Protein AF-A0A8S2VW28-F1 (afdb_monomer_lite)

Foldseek 3Di:
DCVVVVVVVVVVVVPVDDDDDDDQKDWDFDDDPPDDTPDIDIDGPVNDDDDDPVNVVVVVVVVVVVVVD

pLDDT: mean 88.42, std 8.19, range [65.25, 96.12]

Sequence (69 aa):
ILLIWFPLLFFSFSSSFYQPNPPTEVNVEIKVGPYLPIYHMTAQDIDLVSFSSTDLKILRDKIDTLNAE

Radius of gyration: 22.27 Å; chains: 1; bounding box: 38×34×63 Å

Structure (mmCIF, N/CA/C/O backbone):
data_AF-A0A8S2VW28-F1
#
_entry.id   AF-A0A8S2VW28-F1
#
loop_
_atom_site.group_PDB
_atom_site.id
_atom_site.type_symbol
_atom_site.label_atom_id
_atom_site.label_alt_id
_atom_site.label_comp_id
_atom_site.label_asym_id
_atom_site.label_entity_id
_atom_site.label_seq_id
_atom_site.pdbx_PDB_ins_code
_atom_site.Cartn_x
_atom_site.Cartn_y
_atom_site.Cartn_z
_atom_site.occupancy
_atom_site.B_iso_or_equiv
_atom_site.auth_seq_id
_atom_site.auth_comp_id
_atom_site.auth_asym_id
_atom_site.auth_atom_id
_atom_site.pdbx_PDB_model_num
ATOM 1 N N . ILE A 1 1 ? 5.192 -9.932 -45.832 1.00 72.81 1 ILE A N 1
ATOM 2 C CA . ILE A 1 1 ? 5.987 -9.874 -44.579 1.00 72.81 1 ILE A CA 1
ATOM 3 C C . ILE A 1 1 ? 5.678 -8.609 -43.763 1.00 72.81 1 ILE A C 1
ATOM 5 O O . ILE A 1 1 ? 5.199 -8.742 -42.646 1.00 72.81 1 ILE A O 1
ATOM 9 N N . LEU A 1 2 ? 5.811 -7.401 -44.335 1.00 80.25 2 LEU A N 1
ATOM 10 C CA . LEU A 1 2 ? 5.537 -6.116 -43.661 1.00 80.25 2 LEU A CA 1
ATOM 11 C C . LEU A 1 2 ? 4.086 -5.960 -43.162 1.00 80.25 2 LEU A C 1
ATOM 13 O O . LEU A 1 2 ? 3.883 -5.513 -42.044 1.00 80.25 2 LEU A O 1
ATOM 17 N N . LEU A 1 3 ? 3.091 -6.414 -43.934 1.00 82.06 3 LEU A N 1
ATOM 18 C CA . LEU A 1 3 ? 1.661 -6.346 -43.573 1.00 82.06 3 LEU A CA 1
ATOM 19 C C . LEU A 1 3 ? 1.276 -7.127 -42.302 1.00 82.06 3 LEU A C 1
ATOM 21 O O . LEU A 1 3 ? 0.296 -6.784 -41.655 1.00 82.06 3 L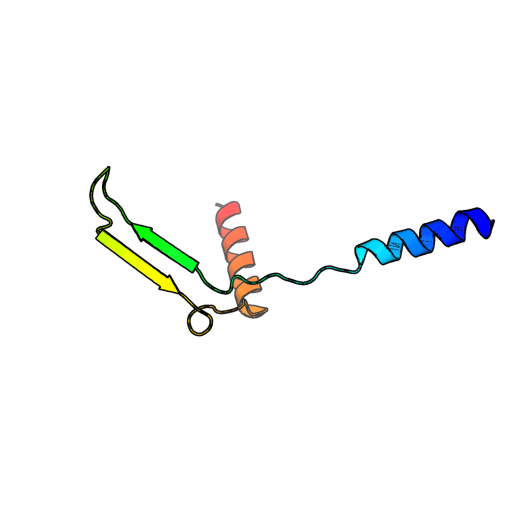EU A O 1
ATOM 25 N N . ILE A 1 4 ? 2.033 -8.170 -41.952 1.00 77.31 4 ILE A N 1
ATOM 26 C CA . ILE A 1 4 ? 1.766 -9.029 -40.783 1.00 77.31 4 ILE A CA 1
ATOM 27 C C . ILE A 1 4 ? 2.640 -8.602 -39.598 1.00 77.31 4 ILE A C 1
ATOM 29 O O . ILE A 1 4 ? 2.213 -8.661 -38.450 1.00 77.31 4 ILE A O 1
ATOM 33 N N . TRP A 1 5 ? 3.861 -8.137 -39.871 1.00 81.00 5 TRP A N 1
ATOM 34 C CA . TRP A 1 5 ? 4.819 -7.753 -38.835 1.00 81.00 5 TRP A CA 1
ATOM 35 C C . TRP A 1 5 ? 4.611 -6.325 -38.310 1.00 81.00 5 TRP A C 1
ATOM 37 O O . TRP A 1 5 ? 4.803 -6.069 -37.125 1.00 81.00 5 TRP A O 1
ATOM 47 N N . PHE A 1 6 ? 4.152 -5.401 -39.159 1.00 85.19 6 PHE A N 1
ATOM 48 C CA . PHE A 1 6 ? 3.876 -4.018 -38.766 1.00 85.19 6 PHE A CA 1
ATOM 49 C C . PHE A 1 6 ? 2.791 -3.907 -37.671 1.00 85.19 6 PHE A C 1
ATOM 51 O O . PHE A 1 6 ? 3.049 -3.234 -36.674 1.00 85.19 6 PHE A O 1
ATOM 58 N N . PRO A 1 7 ? 1.638 -4.611 -37.741 1.00 84.50 7 PRO A N 1
ATOM 59 C CA . PRO A 1 7 ? 0.641 -4.582 -36.665 1.00 84.50 7 PRO A CA 1
ATOM 60 C C . PRO A 1 7 ? 1.145 -5.147 -35.327 1.00 84.50 7 PRO A C 1
ATOM 62 O O . PRO A 1 7 ? 0.767 -4.646 -34.270 1.00 84.50 7 PRO A O 1
ATOM 65 N N . LEU A 1 8 ? 2.027 -6.154 -35.354 1.00 84.44 8 LEU A N 1
ATOM 66 C CA . LEU A 1 8 ? 2.613 -6.746 -34.142 1.00 84.44 8 LEU A CA 1
ATOM 67 C C . LEU A 1 8 ? 3.522 -5.756 -33.399 1.00 84.44 8 LEU A C 1
ATOM 69 O O . LEU A 1 8 ? 3.545 -5.732 -32.170 1.00 84.44 8 LEU A O 1
ATOM 73 N N . LEU A 1 9 ? 4.227 -4.900 -34.140 1.00 82.62 9 LEU A N 1
ATOM 74 C CA . LEU A 1 9 ? 5.080 -3.857 -33.575 1.00 82.62 9 LEU A CA 1
ATOM 75 C C . LEU A 1 9 ? 4.235 -2.793 -32.848 1.00 82.62 9 LEU A C 1
ATOM 77 O O . LEU A 1 9 ? 4.532 -2.444 -31.706 1.00 82.62 9 LEU A O 1
ATOM 81 N N . PHE A 1 10 ? 3.115 -2.364 -33.439 1.00 81.25 10 PHE A N 1
ATOM 82 C CA . PHE A 1 10 ? 2.158 -1.457 -32.785 1.00 81.25 10 PHE A CA 1
ATOM 83 C C . PHE A 1 10 ? 1.503 -2.068 -31.541 1.00 81.25 10 PHE A C 1
ATOM 85 O O . PHE A 1 10 ? 1.304 -1.367 -30.550 1.00 81.25 10 PHE A O 1
ATOM 92 N N . PHE A 1 11 ? 1.222 -3.374 -31.551 1.00 79.31 11 PHE A N 1
ATOM 93 C CA . PHE A 1 11 ? 0.686 -4.071 -30.381 1.00 79.31 11 PHE A CA 1
ATOM 94 C C . PHE A 1 11 ? 1.668 -4.055 -29.197 1.00 79.31 11 PHE A C 1
ATOM 96 O O . PHE A 1 11 ? 1.249 -3.863 -28.059 1.00 79.31 11 PHE A O 1
ATOM 103 N N . SER A 1 12 ? 2.978 -4.155 -29.458 1.00 78.81 12 SER A N 1
ATOM 104 C CA . SER A 1 12 ? 4.003 -4.068 -28.405 1.00 78.81 12 SER A CA 1
ATOM 105 C C . SER A 1 12 ? 4.131 -2.676 -27.767 1.00 78.81 12 SER A C 1
ATOM 107 O O . SER A 1 12 ? 4.502 -2.566 -26.601 1.00 78.81 12 SER A O 1
ATOM 109 N N . PHE A 1 13 ? 3.763 -1.605 -28.478 1.00 75.31 13 PHE A N 1
ATOM 110 C CA . PHE A 1 13 ? 3.723 -0.256 -27.901 1.00 75.31 13 PHE A CA 1
ATOM 111 C C . PHE A 1 13 ? 2.509 -0.024 -26.998 1.00 75.31 13 PHE A C 1
ATOM 113 O O . PHE A 1 13 ? 2.553 0.827 -26.112 1.00 75.31 13 PHE A O 1
ATOM 120 N N . SER A 1 14 ? 1.435 -0.801 -27.170 1.00 69.94 14 SER A N 1
ATOM 121 C CA . SER A 1 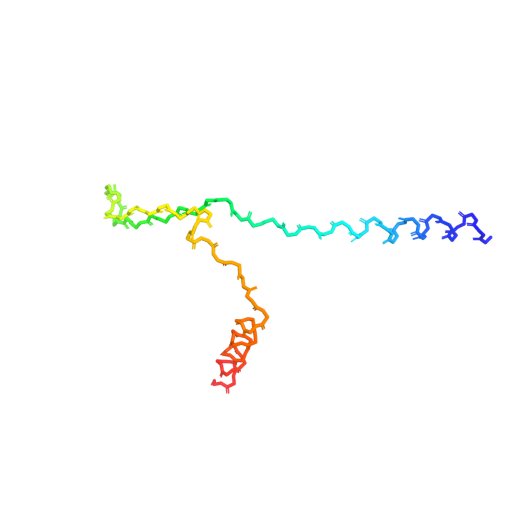14 ? 0.240 -0.683 -26.328 1.00 69.94 14 SER A CA 1
ATOM 122 C C . SER A 1 14 ? 0.510 -1.027 -24.859 1.00 69.94 14 SER A C 1
ATOM 124 O O . SER A 1 14 ? -0.222 -0.559 -23.991 1.00 69.94 14 SER A O 1
ATOM 126 N N . SER A 1 15 ? 1.546 -1.816 -24.557 1.00 67.06 15 SER A N 1
ATOM 127 C CA . SER A 1 15 ? 1.932 -2.162 -23.181 1.00 67.06 15 SER A CA 1
ATOM 128 C C . SER A 1 15 ? 2.800 -1.109 -22.478 1.00 67.06 15 SER A C 1
ATOM 130 O O . SER A 1 15 ? 3.164 -1.302 -21.323 1.00 67.06 15 SER A O 1
ATOM 132 N N . S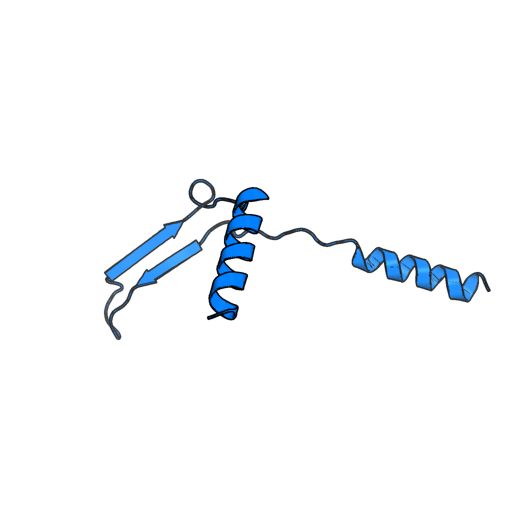ER A 1 16 ? 3.154 -0.004 -23.140 1.00 69.19 16 SER A N 1
ATOM 133 C CA . SER A 1 16 ? 4.108 0.979 -22.602 1.00 69.19 16 SER A CA 1
ATOM 134 C C . SER A 1 16 ? 3.502 2.028 -21.661 1.00 69.19 16 SER A C 1
ATOM 136 O O . SER A 1 16 ? 4.242 2.837 -21.107 1.00 69.19 16 SER A O 1
ATOM 138 N N . PHE A 1 17 ? 2.186 2.024 -21.438 1.00 68.56 17 PHE A N 1
ATOM 139 C CA . PHE A 1 17 ? 1.531 2.974 -20.535 1.00 68.56 17 PHE A CA 1
ATOM 140 C C . PHE A 1 17 ? 1.330 2.355 -19.150 1.00 68.56 17 PHE A C 1
ATOM 142 O O . PHE A 1 17 ? 0.244 1.893 -18.812 1.00 68.56 17 PHE A O 1
ATOM 149 N N . TYR A 1 18 ? 2.391 2.346 -18.342 1.00 76.19 18 TYR A N 1
ATOM 150 C CA . TYR A 1 18 ? 2.296 2.051 -16.913 1.00 76.19 18 TYR A CA 1
ATOM 151 C C . TYR A 1 18 ? 2.693 3.296 -16.124 1.00 76.19 18 TYR A C 1
ATOM 153 O O . TYR A 1 18 ? 3.874 3.625 -16.016 1.00 76.19 18 TYR A O 1
ATOM 161 N N . GLN A 1 19 ? 1.697 4.004 -15.594 1.00 86.19 19 GLN A N 1
ATOM 162 C CA . GLN A 1 19 ? 1.919 5.099 -14.657 1.00 86.19 19 GLN A CA 1
ATOM 163 C C . GLN A 1 19 ? 1.496 4.644 -13.255 1.00 86.19 19 GLN A C 1
ATOM 165 O O . GLN A 1 19 ? 0.373 4.159 -13.093 1.00 86.19 19 GLN A O 1
ATOM 170 N N . PRO A 1 20 ? 2.362 4.793 -12.237 1.00 85.81 20 PRO A N 1
ATOM 171 C CA . PRO A 1 20 ? 1.975 4.554 -10.853 1.00 85.81 20 PRO A CA 1
ATOM 172 C C . PRO A 1 20 ? 0.799 5.452 -10.444 1.00 85.81 20 PRO A C 1
ATOM 174 O O . PRO A 1 20 ? 0.803 6.644 -10.746 1.00 85.81 20 PRO A O 1
ATOM 177 N N . ASN A 1 21 ? -0.178 4.887 -9.732 1.00 89.88 21 ASN A N 1
ATOM 178 C CA . ASN A 1 21 ? -1.325 5.610 -9.178 1.00 89.88 21 ASN A CA 1
ATOM 179 C C . ASN A 1 21 ? -1.221 5.659 -7.642 1.00 89.88 21 ASN A C 1
ATOM 181 O O . ASN A 1 21 ? -1.798 4.791 -6.978 1.00 89.88 21 ASN A O 1
ATOM 185 N N . PRO A 1 22 ? -0.431 6.584 -7.061 1.00 89.19 22 PRO A N 1
ATOM 186 C CA . PRO A 1 22 ? -0.395 6.740 -5.615 1.00 89.19 22 PRO A CA 1
ATOM 187 C C . PRO A 1 22 ? -1.759 7.245 -5.109 1.00 89.19 22 PRO A C 1
ATOM 189 O O . PRO A 1 22 ? -2.402 8.050 -5.785 1.00 89.19 22 PRO A O 1
ATOM 192 N N . PRO A 1 23 ? -2.224 6.781 -3.938 1.00 91.56 23 PRO A N 1
ATOM 193 C CA . PRO A 1 23 ? -3.441 7.307 -3.334 1.00 91.56 23 PRO A CA 1
ATOM 194 C C . PRO A 1 23 ? -3.235 8.767 -2.914 1.00 91.56 23 PRO A C 1
ATOM 196 O O . PRO A 1 23 ? -2.149 9.133 -2.480 1.00 91.56 23 PRO A O 1
ATOM 199 N N . THR A 1 24 ? -4.285 9.581 -3.011 1.00 91.69 24 THR A N 1
ATOM 200 C CA . THR A 1 24 ? -4.296 10.969 -2.504 1.00 91.69 24 THR A CA 1
ATOM 201 C C . THR A 1 24 ? -4.671 11.031 -1.021 1.00 91.69 24 THR A C 1
ATOM 203 O O . THR A 1 24 ? -4.296 11.951 -0.304 1.00 91.69 24 THR A O 1
ATOM 206 N N . GLU A 1 25 ? -5.421 10.036 -0.547 1.00 93.81 25 GLU A N 1
ATOM 207 C CA . GLU A 1 25 ? -5.918 9.984 0.823 1.00 93.81 25 GLU A CA 1
ATOM 208 C C . GLU A 1 25 ? -6.035 8.530 1.282 1.00 93.81 25 GLU A C 1
ATOM 210 O O . GLU A 1 25 ? -6.472 7.656 0.526 1.00 93.81 25 GLU A O 1
ATOM 215 N N . VAL A 1 26 ? -5.650 8.272 2.531 1.00 93.75 26 VAL A N 1
ATOM 216 C CA . VAL A 1 26 ? -5.808 6.970 3.183 1.00 93.75 26 VAL A CA 1
ATOM 217 C C . VAL A 1 26 ? -6.535 7.162 4.506 1.00 93.75 26 VAL A C 1
ATOM 219 O O . VAL A 1 26 ? -6.077 7.903 5.373 1.00 93.75 26 VAL A O 1
ATOM 222 N N . ASN A 1 27 ? -7.649 6.447 4.663 1.00 94.44 27 ASN A N 1
ATOM 223 C CA . ASN A 1 27 ? -8.483 6.487 5.858 1.00 94.44 27 ASN A CA 1
ATOM 224 C C . ASN A 1 27 ? -8.363 5.186 6.649 1.00 94.44 27 ASN A C 1
ATOM 226 O O . ASN A 1 27 ? -8.512 4.092 6.101 1.00 94.44 27 ASN A O 1
ATOM 230 N N . VAL A 1 28 ? -8.099 5.319 7.946 1.00 94.62 28 VAL A N 1
ATOM 231 C CA . VAL A 1 28 ? -7.964 4.209 8.887 1.00 94.62 28 VAL A CA 1
ATOM 232 C C . VAL A 1 28 ? -8.977 4.386 10.005 1.00 94.62 28 VAL A C 1
ATOM 234 O O . VAL A 1 28 ? -9.025 5.423 10.664 1.00 94.62 28 VAL A O 1
ATOM 237 N N . GLU A 1 29 ? -9.758 3.339 10.245 1.00 95.75 29 GLU A N 1
ATOM 238 C CA . GLU A 1 29 ? -10.797 3.311 11.265 1.00 95.75 29 GLU A CA 1
ATOM 239 C C . GLU A 1 29 ? -10.625 2.073 12.149 1.00 95.75 29 GLU A C 1
ATOM 241 O O . GLU A 1 29 ? -10.490 0.953 11.651 1.00 95.75 29 GLU A O 1
ATOM 246 N N . ILE A 1 30 ? -10.651 2.264 13.471 1.00 95.31 30 ILE A N 1
ATOM 247 C CA . ILE A 1 30 ? -10.656 1.169 14.445 1.00 95.31 30 ILE A CA 1
ATOM 248 C C . ILE A 1 30 ? -11.981 1.210 15.197 1.00 95.31 30 ILE A C 1
ATOM 250 O O . ILE A 1 30 ? -12.312 2.194 15.865 1.00 95.31 30 ILE A O 1
ATOM 254 N N . LYS A 1 31 ? -12.726 0.107 15.116 1.00 95.88 31 LYS A N 1
ATOM 255 C CA . LYS A 1 31 ? -14.019 -0.072 15.779 1.00 95.88 31 LYS A CA 1
ATOM 256 C C . LYS A 1 31 ? -14.050 -1.346 16.609 1.00 95.88 31 LYS A C 1
ATOM 258 O O . LYS A 1 31 ? -13.459 -2.360 16.241 1.00 95.88 31 LYS A O 1
ATOM 263 N N . VAL A 1 32 ? -14.784 -1.293 17.716 1.00 95.69 32 VAL A N 1
ATOM 264 C CA . VAL A 1 32 ? -15.057 -2.456 18.563 1.00 95.69 32 VAL A CA 1
ATOM 265 C C . VAL A 1 32 ? -16.501 -2.871 18.322 1.00 95.69 32 VAL A C 1
ATOM 267 O O . VAL A 1 32 ? -17.428 -2.176 18.727 1.00 95.69 32 VAL A O 1
ATOM 270 N N . GLY A 1 33 ? -16.707 -3.999 17.645 1.00 92.94 33 GLY A N 1
ATOM 271 C CA . GLY A 1 33 ? -18.049 -4.511 17.362 1.00 92.94 33 GLY A CA 1
ATOM 272 C C . GLY A 1 33 ? -18.928 -3.510 16.584 1.00 92.94 33 GLY A C 1
ATOM 273 O O . GLY A 1 33 ? -18.437 -2.876 15.650 1.00 92.94 33 GLY A O 1
ATOM 274 N N . PRO A 1 34 ? -20.223 -3.378 16.931 1.00 92.94 34 PRO A N 1
ATOM 275 C CA . PRO A 1 34 ? -21.160 -2.469 16.265 1.00 92.94 34 PRO A CA 1
ATOM 276 C C . PRO A 1 34 ? -21.185 -1.052 16.868 1.00 92.94 34 PRO A C 1
ATOM 278 O O . PRO A 1 34 ? -22.100 -0.283 16.578 1.00 92.94 34 PRO A O 1
ATOM 281 N N . TYR A 1 35 ? -20.241 -0.716 17.750 1.00 93.06 35 TYR A N 1
ATOM 282 C CA . TYR A 1 35 ? -20.176 0.604 18.375 1.00 93.06 35 TYR A CA 1
ATOM 283 C C . TYR A 1 35 ? -19.542 1.644 17.449 1.00 93.06 35 TYR A C 1
ATOM 285 O O . TYR A 1 35 ? -18.933 1.314 16.429 1.00 93.06 35 TYR A O 1
ATOM 293 N N . LEU A 1 36 ? -19.683 2.915 17.839 1.00 93.25 36 LEU A N 1
ATOM 294 C CA . LEU A 1 36 ? -19.040 4.032 17.158 1.00 93.25 36 LEU A CA 1
ATOM 295 C C . LEU A 1 36 ? -17.514 3.810 17.101 1.00 93.25 36 LEU A C 1
ATOM 297 O O . LEU A 1 36 ? -16.946 3.292 18.071 1.00 93.25 36 LEU A O 1
ATOM 301 N N . PRO A 1 37 ? -16.845 4.200 16.003 1.00 92.81 37 PRO A N 1
ATOM 302 C CA . PRO A 1 37 ? -15.402 4.052 15.886 1.00 92.81 37 PRO A CA 1
ATOM 303 C C . PRO A 1 37 ? -14.677 4.773 17.015 1.00 92.81 37 PRO A C 1
ATOM 305 O O . PRO A 1 37 ? -14.982 5.920 17.337 1.00 92.81 37 PRO A O 1
ATOM 308 N N . ILE A 1 38 ? -13.712 4.083 17.617 1.00 95.44 38 ILE A N 1
ATOM 309 C CA . ILE A 1 38 ? -12.911 4.624 18.721 1.00 95.44 38 ILE A CA 1
ATOM 310 C C . ILE A 1 38 ? -11.663 5.351 18.216 1.00 95.44 38 ILE A C 1
ATOM 312 O O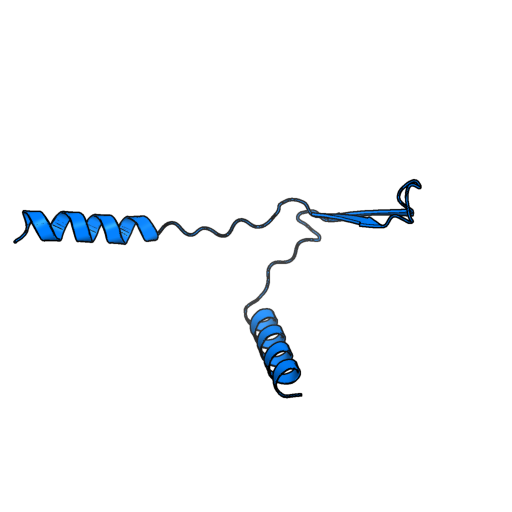 . ILE A 1 38 ? -11.047 6.107 18.962 1.00 95.44 38 ILE A O 1
ATOM 316 N N . TYR A 1 39 ? -11.291 5.129 16.955 1.00 95.38 39 TYR A N 1
ATOM 317 C CA . TYR A 1 39 ? -10.193 5.813 16.293 1.00 95.38 39 TYR A CA 1
ATOM 318 C C . TYR A 1 39 ? -10.517 6.016 14.818 1.00 95.38 39 TYR A C 1
ATOM 320 O O . TYR A 1 39 ? -10.981 5.092 14.148 1.00 95.38 39 TYR A O 1
ATOM 328 N N . HIS A 1 40 ? -10.237 7.219 14.332 1.00 93.94 40 HIS A N 1
ATOM 329 C CA . HIS A 1 40 ? -10.336 7.585 12.930 1.00 93.94 40 HIS A CA 1
ATOM 330 C C . HIS A 1 40 ? -9.145 8.477 12.586 1.00 93.94 40 HIS A C 1
ATOM 332 O O . HIS A 1 40 ? -8.904 9.476 13.266 1.00 93.94 40 HIS A O 1
ATOM 338 N N . MET A 1 41 ? -8.408 8.118 11.540 1.00 94.75 41 MET A N 1
ATOM 339 C CA . MET A 1 41 ? -7.280 8.888 11.033 1.00 94.75 41 MET A CA 1
ATOM 340 C C . MET A 1 41 ? -7.359 8.975 9.518 1.00 94.75 41 MET A C 1
ATOM 342 O O . MET A 1 41 ? -7.608 7.980 8.840 1.00 94.75 41 MET A O 1
ATOM 346 N N . THR A 1 42 ? -7.073 10.169 9.020 1.00 93.88 42 THR A N 1
ATOM 347 C CA . THR A 1 42 ? -6.941 10.466 7.600 1.00 93.88 42 THR A CA 1
ATOM 348 C C . THR A 1 42 ? -5.514 10.926 7.358 1.00 93.88 42 THR A C 1
ATOM 350 O O . THR A 1 42 ? -5.079 11.895 7.975 1.00 93.88 42 THR A O 1
ATOM 353 N N . ALA A 1 43 ? -4.793 10.224 6.490 1.00 93.94 43 ALA A N 1
ATOM 354 C CA . ALA A 1 43 ? -3.474 10.620 6.013 1.00 93.94 43 ALA A CA 1
ATOM 355 C C . ALA A 1 43 ? -3.603 11.171 4.588 1.00 93.94 43 ALA A C 1
ATOM 357 O O . ALA A 1 43 ? -4.238 10.543 3.737 1.00 93.94 43 ALA A O 1
ATOM 358 N N . GLN A 1 44 ? -3.009 12.337 4.342 1.00 91.88 44 GLN A N 1
ATOM 359 C CA . GLN A 1 44 ? -3.022 13.031 3.044 1.00 91.88 44 GLN A CA 1
ATOM 360 C C . GLN A 1 44 ? -1.587 13.226 2.533 1.00 91.88 44 GLN A C 1
ATOM 362 O O . GLN A 1 44 ? -0.643 12.710 3.126 1.00 91.88 44 GLN A O 1
ATOM 367 N N . ASP A 1 45 ? -1.404 13.987 1.453 1.00 86.38 45 ASP A N 1
ATOM 368 C CA . ASP A 1 45 ? -0.132 14.153 0.730 1.00 86.38 45 ASP A CA 1
ATOM 369 C C . ASP A 1 45 ? 1.112 14.428 1.601 1.00 86.38 45 ASP A C 1
ATOM 371 O O . ASP A 1 45 ? 2.207 14.006 1.245 1.00 86.38 45 ASP A O 1
ATOM 375 N N . ILE A 1 46 ? 0.977 15.123 2.737 1.00 87.00 46 ILE A N 1
ATOM 376 C CA . ILE A 1 46 ? 2.108 15.432 3.639 1.00 87.00 46 ILE A CA 1
ATOM 377 C C . ILE A 1 46 ? 2.552 14.198 4.442 1.00 87.00 46 ILE A C 1
ATOM 379 O O . ILE A 1 46 ? 3.737 14.046 4.739 1.00 87.00 46 ILE A O 1
ATOM 383 N N . ASP A 1 47 ? 1.609 13.320 4.779 1.00 89.69 47 ASP A N 1
ATOM 384 C CA . ASP A 1 47 ? 1.844 12.105 5.565 1.00 89.69 47 ASP A CA 1
ATOM 385 C C . ASP A 1 47 ? 2.155 10.892 4.670 1.00 89.69 47 ASP A C 1
ATOM 387 O O . ASP A 1 47 ? 2.690 9.881 5.131 1.00 89.69 47 ASP A O 1
ATOM 391 N N . LEU A 1 48 ? 1.817 10.981 3.379 1.00 90.12 48 LEU A N 1
ATOM 392 C CA . LEU A 1 48 ? 2.048 9.939 2.386 1.00 90.12 48 LEU A CA 1
ATOM 393 C C . LEU A 1 48 ? 3.470 10.034 1.823 1.00 90.12 48 LEU A C 1
ATOM 395 O O . LEU A 1 48 ? 3.807 10.922 1.045 1.00 90.12 48 LEU A O 1
ATOM 399 N N . VAL A 1 49 ? 4.312 9.063 2.183 1.00 91.50 49 VAL A N 1
ATOM 400 C CA . VAL A 1 49 ? 5.714 9.008 1.749 1.00 91.50 49 VAL A CA 1
ATOM 401 C C . VAL A 1 49 ? 5.909 7.912 0.702 1.00 91.50 49 VAL A C 1
ATOM 403 O O . VAL A 1 49 ? 5.598 6.743 0.930 1.00 91.50 49 VAL A O 1
ATOM 406 N N . SER A 1 50 ? 6.459 8.280 -0.457 1.00 89.94 50 SER A N 1
ATOM 407 C CA . SER A 1 50 ? 6.846 7.321 -1.495 1.00 89.94 50 SER A CA 1
ATOM 408 C C . SER A 1 50 ? 8.110 6.557 -1.104 1.00 89.94 50 SER A C 1
ATOM 410 O O . SER A 1 50 ? 9.071 7.162 -0.629 1.00 89.94 50 SER A O 1
ATOM 412 N N . PHE A 1 51 ? 8.1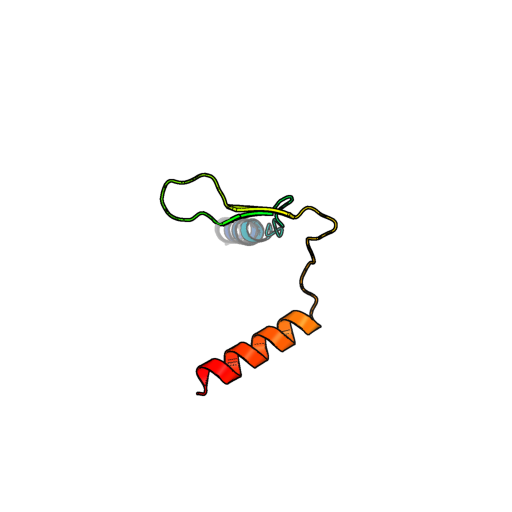58 5.258 -1.397 1.00 90.94 51 PHE A N 1
ATOM 413 C CA . PHE A 1 51 ? 9.345 4.443 -1.143 1.00 90.94 51 PHE A CA 1
ATOM 414 C C . PHE A 1 51 ? 10.566 4.914 -1.939 1.00 90.94 51 PHE A C 1
ATOM 416 O O . PHE A 1 51 ? 10.521 5.026 -3.167 1.00 90.94 51 PHE A O 1
ATOM 423 N N . SER A 1 52 ? 11.687 5.113 -1.244 1.00 93.75 52 SER A N 1
ATOM 424 C CA . SER A 1 52 ? 12.994 5.287 -1.871 1.00 93.75 52 SER A CA 1
ATOM 425 C C . SER A 1 52 ? 13.592 3.940 -2.283 1.00 93.75 52 SER A C 1
ATOM 427 O O . SER A 1 52 ? 13.236 2.877 -1.771 1.00 93.75 52 SER A O 1
ATOM 429 N N . SER A 1 53 ? 14.582 3.971 -3.178 1.00 92.56 53 SER A N 1
ATOM 430 C CA . SER A 1 53 ? 15.334 2.770 -3.570 1.00 92.56 53 SER A CA 1
ATOM 431 C C . SER A 1 53 ? 16.030 2.086 -2.384 1.00 92.56 53 SER A C 1
ATOM 433 O O . SER A 1 53 ? 16.201 0.869 -2.398 1.00 92.56 53 SER A O 1
ATOM 435 N N . THR A 1 54 ? 16.403 2.844 -1.349 1.00 94.75 54 THR A N 1
ATOM 436 C CA . THR A 1 54 ? 16.967 2.301 -0.106 1.00 94.75 54 THR A CA 1
ATOM 437 C C . THR A 1 54 ? 15.911 1.558 0.709 1.00 94.75 54 THR A C 1
ATOM 439 O O . THR A 1 54 ? 16.160 0.430 1.128 1.00 94.75 54 THR A O 1
ATOM 442 N N . ASP A 1 55 ? 14.718 2.134 0.868 1.00 94.69 55 ASP A N 1
ATOM 443 C CA . ASP A 1 55 ? 13.624 1.526 1.635 1.00 94.69 55 ASP A CA 1
ATOM 444 C C . ASP A 1 55 ? 13.180 0.204 1.008 1.00 94.69 55 ASP A C 1
ATOM 446 O O . ASP A 1 55 ? 12.964 -0.786 1.704 1.00 94.69 55 ASP A O 1
ATOM 450 N N . LEU A 1 56 ? 13.133 0.158 -0.328 1.00 93.62 56 LEU A N 1
ATOM 451 C CA . LEU A 1 56 ? 12.831 -1.064 -1.069 1.00 93.62 56 LEU A CA 1
ATOM 452 C C . LEU A 1 56 ? 13.867 -2.163 -0.822 1.00 93.62 56 LEU A C 1
ATOM 454 O O . LEU A 1 56 ? 13.491 -3.323 -0.672 1.00 93.62 56 LEU A O 1
ATOM 458 N N . LYS A 1 57 ? 15.160 -1.821 -0.753 1.00 95.56 57 LYS A N 1
ATOM 459 C CA . LYS A 1 57 ? 16.218 -2.797 -0.446 1.00 95.56 57 LYS A CA 1
ATOM 460 C C . LYS A 1 57 ? 16.076 -3.345 0.970 1.00 95.56 57 LYS A C 1
ATOM 462 O O . LYS A 1 57 ? 16.171 -4.551 1.149 1.00 95.56 57 LYS A O 1
ATOM 467 N N . ILE A 1 58 ? 15.800 -2.477 1.944 1.00 96.00 58 ILE A N 1
ATOM 468 C CA . ILE A 1 58 ? 15.605 -2.871 3.346 1.00 96.00 58 ILE A CA 1
ATOM 469 C C . ILE A 1 58 ? 14.395 -3.801 3.480 1.00 96.00 58 ILE A C 1
ATOM 471 O O . ILE A 1 58 ? 14.477 -4.845 4.123 1.00 96.00 58 ILE A O 1
ATOM 475 N N . LEU A 1 59 ? 13.271 -3.449 2.851 1.00 95.06 59 LEU A N 1
ATOM 476 C CA . LEU A 1 59 ? 12.076 -4.290 2.855 1.00 95.06 59 LEU A CA 1
ATOM 477 C C . LEU A 1 59 ? 12.329 -5.639 2.186 1.00 95.06 59 LEU A C 1
ATOM 479 O O . LEU A 1 59 ? 11.901 -6.668 2.705 1.00 95.06 59 LEU A O 1
ATOM 483 N N . ARG A 1 60 ? 13.033 -5.639 1.051 1.00 95.31 60 ARG A N 1
ATOM 484 C CA . ARG A 1 60 ? 13.366 -6.858 0.313 1.00 95.31 60 ARG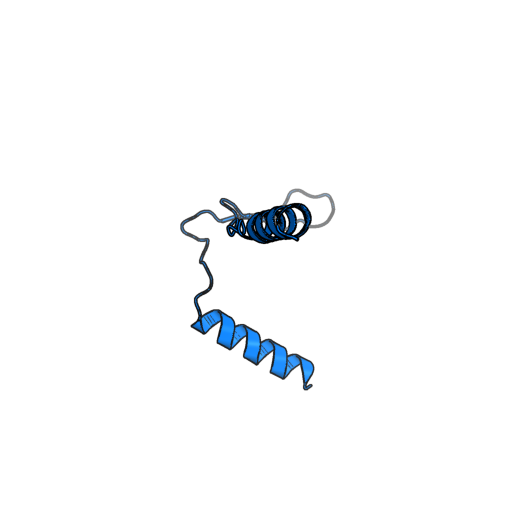 A CA 1
ATOM 485 C C . ARG A 1 60 ? 14.209 -7.811 1.157 1.00 95.31 60 ARG A C 1
ATOM 487 O O . ARG A 1 60 ? 13.868 -8.988 1.213 1.00 95.31 60 ARG A O 1
ATOM 494 N N . ASP A 1 61 ? 15.241 -7.288 1.812 1.00 96.12 61 ASP A N 1
ATOM 495 C CA . ASP A 1 61 ? 16.142 -8.040 2.690 1.00 96.12 61 ASP A CA 1
ATOM 496 C C . ASP A 1 61 ? 15.385 -8.633 3.887 1.00 96.12 61 ASP A C 1
ATOM 498 O O . ASP A 1 61 ? 15.452 -9.830 4.148 1.00 96.12 61 ASP A O 1
ATOM 502 N N . LYS A 1 62 ? 14.532 -7.831 4.538 1.00 95.88 62 LYS A N 1
ATOM 503 C CA . LYS A 1 62 ? 13.705 -8.296 5.660 1.00 95.88 62 LYS A CA 1
ATOM 504 C C . LYS A 1 62 ? 12.734 -9.415 5.269 1.00 95.88 62 LYS A C 1
ATOM 506 O O . LYS A 1 62 ? 12.472 -10.318 6.060 1.00 95.88 62 LYS A O 1
ATOM 511 N N . ILE A 1 63 ? 12.175 -9.358 4.062 1.00 95.19 63 ILE A N 1
ATOM 512 C CA . ILE A 1 63 ? 11.307 -10.425 3.549 1.00 95.19 63 ILE A CA 1
ATOM 513 C C . ILE A 1 63 ? 12.117 -11.705 3.309 1.00 95.19 63 ILE A C 1
ATOM 515 O O . ILE A 1 63 ? 11.635 -12.786 3.633 1.00 95.19 63 ILE A O 1
ATOM 519 N N . ASP A 1 64 ? 13.340 -11.606 2.784 1.00 94.94 64 ASP A N 1
ATOM 520 C CA . ASP A 1 64 ? 14.199 -12.776 2.572 1.00 94.94 64 ASP A CA 1
ATOM 521 C C . ASP A 1 64 ? 14.599 -13.440 3.891 1.00 94.94 64 ASP A C 1
ATOM 523 O O . ASP A 1 64 ? 14.549 -14.665 3.988 1.00 94.94 64 ASP A O 1
ATOM 527 N N . THR A 1 65 ? 14.905 -12.657 4.930 1.00 95.06 65 THR A N 1
ATOM 528 C CA . THR A 1 65 ? 15.208 -13.213 6.257 1.00 95.06 65 THR A CA 1
ATOM 529 C C . THR A 1 65 ? 14.013 -13.940 6.867 1.00 95.06 65 THR A C 1
ATOM 531 O O . THR A 1 65 ? 14.183 -15.020 7.415 1.00 95.06 65 THR A O 1
ATOM 534 N N . LEU A 1 66 ? 12.799 -13.392 6.725 1.00 92.31 66 LEU A N 1
ATOM 535 C CA . LEU A 1 66 ? 11.582 -14.007 7.271 1.00 92.31 66 LEU A CA 1
ATOM 536 C C . LEU A 1 66 ? 11.195 -15.312 6.568 1.00 92.31 66 LEU A C 1
ATOM 538 O O . LEU A 1 66 ? 10.516 -16.134 7.162 1.00 92.31 66 LEU A O 1
ATOM 542 N N . ASN A 1 67 ? 11.583 -15.484 5.305 1.00 90.56 67 ASN A N 1
ATOM 543 C CA . ASN A 1 67 ? 11.301 -16.706 4.549 1.00 90.56 67 ASN A CA 1
ATOM 544 C C . ASN A 1 67 ? 12.393 -17.778 4.710 1.00 90.56 67 ASN A C 1
ATOM 546 O O . ASN A 1 67 ? 12.211 -18.899 4.235 1.00 90.56 67 ASN A O 1
ATOM 550 N N . ALA A 1 68 ? 13.542 -17.422 5.291 1.00 85.19 68 ALA A N 1
ATOM 551 C CA . ALA A 1 68 ? 14.642 -18.342 5.568 1.00 85.19 68 ALA A CA 1
ATOM 552 C C . ALA A 1 68 ? 14.556 -18.976 6.972 1.00 85.19 68 ALA A C 1
ATOM 554 O O . ALA A 1 68 ? 15.231 -19.980 7.213 1.00 85.19 68 ALA A O 1
ATOM 555 N N . GLU A 1 69 ? 13.753 -18.389 7.867 1.00 65.25 69 GLU A N 1
ATOM 556 C CA . GLU A 1 69 ? 13.323 -18.956 9.158 1.00 65.25 69 GLU A CA 1
ATOM 557 C C . GLU A 1 69 ? 12.117 -19.893 8.988 1.00 65.25 69 GLU A C 1
ATOM 559 O O . GLU A 1 69 ? 12.096 -20.938 9.681 1.00 65.25 69 GLU A O 1
#

InterPro domains:
  IPR027272 Piezo family [PTHR13167] (1-64)

Organism: NCBI:txid392030

Secondary structure (DSSP, 8-state):
-HHHHHHHHHHHHGGG-------S-EEEEE--TTSPPSEEEEE-TTT--PPPHHHHHHHHHHHHHHHH-